Protein AF-A0A821LD20-F1 (afdb_monomer)

Solvent-accessible surface area (backbone atoms only — not comparable to full-atom values): 8382 Å² total; per-residue (Å²): 144,74,70,73,67,60,52,51,55,56,47,39,68,74,68,65,64,59,61,86,81,45,58,68,72,58,38,52,52,52,49,43,51,52,49,49,52,51,41,53,49,52,52,49,28,44,50,48,23,51,51,33,57,71,34,62,72,54,37,49,52,50,70,74,33,58,70,58,51,52,51,33,53,51,49,27,53,51,32,48,53,52,28,65,73,37,59,84,42,82,69,56,29,61,55,35,49,51,52,25,49,51,34,43,18,55,45,49,18,50,63,56,52,80,50,60,68,69,62,50,53,52,52,44,53,54,50,50,51,50,44,51,49,52,43,54,45,58,69,69,54,84,76,75,65,74,87,78,66,86,130

Sequence (151 aa):
MADIRYSSIEEDFNYGSNVASCHVYIRMQFLRKVYSIVAVQLCFVAIVSSVIISLENVKLFFQNNPGFVLLLLLATMVSLFALYINRLEYPINFALLGIFTLFESLTIGTVVSFFDKILVIQAVIITAAIVIGLTIYTFQTKRDFSDMGAI

Structure (mmCIF, N/CA/C/O backbone):
data_AF-A0A821LD20-F1
#
_entry.id   AF-A0A821LD20-F1
#
loop_
_atom_site.group_PDB
_atom_site.id
_atom_site.type_symbol
_atom_site.label_atom_id
_atom_site.label_alt_id
_atom_site.label_comp_id
_atom_site.label_asym_id
_atom_site.label_entity_id
_atom_site.label_seq_id
_atom_site.pdbx_PDB_ins_code
_atom_site.Cartn_x
_atom_site.Cartn_y
_atom_site.Cartn_z
_atom_site.occupancy
_atom_site.B_iso_or_equiv
_atom_site.auth_seq_id
_atom_site.auth_comp_id
_atom_site.auth_asym_id
_atom_site.auth_atom_id
_atom_site.pdbx_PDB_model_num
ATOM 1 N N . MET A 1 1 ? 44.286 -1.755 -8.218 1.00 44.59 1 MET A N 1
ATOM 2 C CA . MET A 1 1 ? 43.629 -0.571 -8.820 1.00 44.59 1 MET A CA 1
ATOM 3 C C . MET A 1 1 ? 43.074 -0.921 -10.210 1.00 44.59 1 MET A C 1
ATOM 5 O O . MET A 1 1 ? 43.378 -0.247 -11.181 1.00 44.59 1 MET A O 1
ATOM 9 N N . ALA A 1 2 ? 42.290 -2.002 -10.312 1.00 50.03 2 ALA A N 1
ATOM 10 C CA . ALA A 1 2 ? 41.670 -2.485 -11.559 1.00 50.03 2 ALA A CA 1
ATOM 11 C C . ALA A 1 2 ? 40.171 -2.810 -11.374 1.00 50.03 2 ALA A C 1
ATOM 13 O O . ALA A 1 2 ? 39.545 -3.361 -12.267 1.00 50.03 2 ALA A O 1
ATOM 14 N N . ASP A 1 3 ? 39.604 -2.445 -10.220 1.00 53.78 3 ASP A N 1
ATOM 15 C CA . ASP A 1 3 ? 38.276 -2.889 -9.774 1.00 53.78 3 ASP A CA 1
ATOM 16 C C . ASP A 1 3 ? 37.161 -1.861 -10.062 1.00 53.78 3 ASP A C 1
ATOM 18 O O . ASP A 1 3 ? 35.986 -2.184 -10.068 1.00 53.78 3 ASP A O 1
ATOM 22 N N . ILE A 1 4 ? 37.516 -0.609 -10.386 1.00 57.75 4 ILE A N 1
ATOM 23 C CA . ILE A 1 4 ? 36.531 0.476 -10.586 1.00 57.75 4 ILE A CA 1
ATOM 24 C C . ILE A 1 4 ? 35.948 0.494 -12.013 1.00 57.75 4 ILE A C 1
ATOM 26 O O . ILE A 1 4 ? 34.874 1.035 -12.243 1.00 57.75 4 ILE A O 1
ATOM 30 N N . ARG A 1 5 ? 36.638 -0.088 -13.006 1.00 53.00 5 ARG A N 1
ATOM 31 C CA . ARG A 1 5 ? 36.232 0.021 -14.423 1.00 53.00 5 ARG A CA 1
ATOM 32 C C . ARG A 1 5 ? 35.378 -1.148 -14.922 1.00 53.00 5 ARG A C 1
ATOM 34 O O . ARG A 1 5 ? 34.708 -1.004 -15.941 1.00 53.00 5 ARG A O 1
ATOM 41 N N . TYR A 1 6 ? 35.408 -2.291 -14.235 1.00 51.84 6 TYR A N 1
ATOM 42 C CA . TYR A 1 6 ? 34.554 -3.428 -14.588 1.00 51.84 6 TYR A CA 1
ATOM 43 C C . TYR A 1 6 ? 33.133 -3.227 -14.044 1.00 51.84 6 TYR A C 1
ATOM 45 O O . TYR A 1 6 ? 32.176 -3.412 -14.793 1.00 51.84 6 TYR A O 1
ATOM 53 N N . SER A 1 7 ? 32.998 -2.704 -12.813 1.00 59.06 7 SER A N 1
ATOM 54 C CA . SER A 1 7 ? 31.689 -2.348 -12.249 1.00 59.06 7 SER A CA 1
ATOM 55 C C . SER A 1 7 ? 30.991 -1.264 -13.069 1.00 59.06 7 SER A C 1
ATOM 57 O O . SER A 1 7 ? 29.805 -1.387 -13.326 1.00 59.06 7 SER A O 1
ATOM 59 N N . SER A 1 8 ? 31.714 -0.264 -13.592 1.00 70.06 8 SER A N 1
ATOM 60 C CA . SER A 1 8 ? 31.086 0.847 -14.319 1.00 70.06 8 SER A CA 1
ATOM 61 C C . SER A 1 8 ? 30.367 0.436 -15.606 1.00 70.06 8 SER A C 1
ATOM 63 O O . SER A 1 8 ? 29.358 1.036 -15.936 1.00 70.06 8 SER A O 1
ATOM 65 N N . ILE A 1 9 ? 30.874 -0.551 -16.358 1.00 71.50 9 ILE A N 1
ATOM 66 C CA . ILE A 1 9 ? 30.228 -0.976 -17.616 1.00 71.50 9 ILE A CA 1
ATOM 67 C C . ILE A 1 9 ? 29.021 -1.861 -17.306 1.00 71.50 9 ILE A C 1
ATOM 69 O O . ILE A 1 9 ? 27.958 -1.687 -17.893 1.00 71.50 9 ILE A O 1
ATOM 73 N N . GLU A 1 10 ? 29.172 -2.798 -16.372 1.00 74.31 10 GLU A N 1
ATOM 74 C CA . GLU A 1 10 ? 28.084 -3.684 -15.960 1.00 74.31 10 GLU A CA 1
ATOM 75 C C . GLU A 1 10 ? 26.954 -2.911 -15.255 1.00 74.31 10 GLU A C 1
ATOM 77 O O . GLU A 1 10 ? 25.780 -3.149 -15.531 1.00 74.31 10 GLU A O 1
ATOM 82 N N . GLU A 1 11 ? 27.287 -1.917 -14.426 1.00 69.94 11 GLU A N 1
ATOM 83 C CA . GLU A 1 11 ? 26.332 -0.972 -13.835 1.00 69.94 11 GLU A CA 1
ATOM 84 C C . GLU A 1 11 ? 25.639 -0.106 -14.895 1.00 69.94 11 GLU A C 1
ATOM 86 O O . GLU A 1 11 ? 24.431 0.096 -14.802 1.00 69.94 11 GLU A O 1
ATOM 91 N N . ASP A 1 12 ? 26.353 0.364 -15.922 1.00 71.50 12 ASP A N 1
ATOM 92 C CA . ASP A 1 12 ? 25.772 1.169 -17.006 1.00 71.50 12 ASP A CA 1
ATOM 93 C C . ASP A 1 12 ? 24.800 0.345 -17.873 1.00 71.50 12 ASP A C 1
ATOM 95 O O . ASP A 1 12 ? 23.712 0.808 -18.219 1.00 71.50 12 ASP A O 1
ATOM 99 N N . PHE A 1 13 ? 25.100 -0.934 -18.130 1.00 71.19 13 PHE A N 1
ATOM 100 C CA . PHE A 1 13 ? 24.141 -1.847 -18.765 1.00 71.19 13 PHE A CA 1
ATOM 101 C C . PHE A 1 13 ? 22.932 -2.157 -17.870 1.00 71.19 13 PHE A C 1
ATOM 103 O O . PHE A 1 13 ? 21.805 -2.197 -18.371 1.00 71.19 13 PHE A O 1
ATOM 110 N N . ASN A 1 14 ? 23.144 -2.352 -16.565 1.00 68.88 14 ASN A N 1
ATOM 111 C CA . ASN A 1 14 ? 22.080 -2.714 -15.623 1.00 68.88 14 ASN A CA 1
ATOM 112 C C . ASN A 1 14 ? 21.174 -1.533 -15.227 1.00 68.88 14 ASN A C 1
ATOM 114 O O . ASN A 1 14 ? 19.990 -1.746 -14.963 1.00 68.88 14 ASN A O 1
ATOM 118 N N . TYR A 1 15 ? 21.700 -0.303 -15.188 1.00 68.75 15 TYR A N 1
ATOM 119 C CA . TYR A 1 15 ? 21.006 0.871 -14.638 1.00 68.75 15 TYR A CA 1
ATOM 120 C C . TYR A 1 15 ? 20.993 2.107 -15.555 1.00 68.75 15 TYR A C 1
ATOM 122 O O . TYR A 1 15 ? 20.220 3.030 -15.296 1.00 68.75 15 TYR A O 1
ATOM 130 N N . GLY A 1 16 ? 21.803 2.150 -16.617 1.00 65.25 16 GLY A N 1
ATOM 131 C CA . GLY A 1 16 ? 21.905 3.295 -17.535 1.00 65.25 16 GLY A CA 1
ATOM 132 C C . GLY A 1 16 ? 20.850 3.320 -18.649 1.00 65.25 16 GLY A C 1
ATOM 133 O O . GLY A 1 16 ? 20.585 4.371 -19.235 1.00 65.25 16 GLY A O 1
ATOM 134 N N . SER A 1 17 ? 20.189 2.191 -18.930 1.00 72.38 17 SER A N 1
ATOM 135 C CA . SER A 1 17 ? 19.150 2.104 -19.964 1.00 72.38 17 SER A CA 1
ATOM 136 C C . SER A 1 17 ? 17.740 2.337 -19.397 1.00 72.38 17 SER A C 1
ATOM 138 O O . SER A 1 17 ? 17.261 1.621 -18.520 1.00 72.38 17 SER A O 1
ATOM 140 N N . ASN A 1 18 ? 17.041 3.363 -19.899 1.00 79.62 18 ASN A N 1
ATOM 141 C CA . ASN A 1 18 ? 15.651 3.633 -19.525 1.00 79.62 18 ASN A CA 1
ATOM 142 C C . ASN A 1 18 ? 14.721 2.585 -20.159 1.00 79.62 18 ASN A C 1
ATOM 144 O O . ASN A 1 18 ? 14.783 2.344 -21.362 1.00 79.62 18 ASN A O 1
ATOM 148 N N . VAL A 1 19 ? 13.789 2.028 -19.381 1.00 80.12 19 VAL A N 1
ATOM 149 C CA . VAL A 1 19 ? 12.766 1.098 -19.889 1.00 80.12 19 VAL A CA 1
ATOM 150 C C . VAL A 1 19 ? 12.000 1.655 -21.094 1.00 80.12 19 VAL A C 1
ATOM 152 O O . VAL A 1 19 ? 11.600 0.884 -21.959 1.00 80.12 19 VAL A O 1
ATOM 155 N N . ALA A 1 20 ? 11.836 2.977 -21.202 1.00 80.38 20 ALA A N 1
ATOM 156 C CA . ALA A 1 20 ? 11.168 3.641 -22.317 1.00 80.38 20 ALA A CA 1
ATOM 157 C C . ALA A 1 20 ? 11.876 3.458 -23.672 1.00 80.38 20 ALA A C 1
ATOM 159 O O . ALA A 1 20 ? 11.191 3.417 -24.691 1.00 80.38 20 ALA A O 1
ATOM 160 N N . SER A 1 21 ? 13.206 3.311 -23.700 1.00 80.94 21 SER A N 1
ATOM 161 C CA . SER A 1 21 ? 13.970 3.080 -24.936 1.00 80.94 21 SER A CA 1
ATOM 162 C C . SER A 1 21 ? 14.106 1.596 -25.299 1.00 80.94 21 SER A C 1
ATOM 164 O O . SER A 1 21 ? 14.621 1.265 -26.368 1.00 80.94 21 SER A O 1
ATOM 166 N N . CYS A 1 22 ? 13.628 0.685 -24.444 1.00 81.88 22 CYS A N 1
ATOM 167 C CA . CYS A 1 22 ? 13.646 -0.749 -24.713 1.00 81.88 22 CYS A CA 1
ATOM 168 C C . CYS A 1 22 ? 12.575 -1.173 -25.732 1.00 81.88 22 CYS A C 1
ATOM 170 O O . CYS A 1 22 ? 11.560 -0.507 -25.937 1.00 81.88 22 CYS A O 1
ATOM 172 N N . HIS A 1 23 ? 12.757 -2.360 -26.320 1.00 83.62 23 HIS A N 1
ATOM 173 C CA . HIS A 1 23 ? 11.771 -2.965 -27.217 1.00 83.62 23 HIS A CA 1
ATOM 174 C C . HIS A 1 23 ? 10.389 -3.070 -26.542 1.00 83.62 23 HIS A C 1
ATOM 176 O O . HIS A 1 23 ? 10.294 -3.393 -25.354 1.00 83.62 23 HIS A O 1
ATOM 182 N N . VAL A 1 24 ? 9.311 -2.880 -27.312 1.00 82.00 24 VAL A N 1
ATOM 183 C CA . VAL A 1 24 ? 7.907 -2.877 -26.836 1.00 82.00 24 VAL A CA 1
ATOM 184 C C . VAL A 1 24 ? 7.583 -4.079 -25.942 1.00 82.00 24 VAL A C 1
ATOM 186 O O . VAL A 1 24 ? 6.888 -3.964 -24.935 1.00 82.00 24 VAL A O 1
ATOM 189 N N . TYR A 1 25 ? 8.147 -5.241 -26.274 1.00 83.94 25 TYR A N 1
ATOM 190 C CA . TYR A 1 25 ? 8.005 -6.470 -25.495 1.00 83.94 25 TYR A CA 1
ATOM 191 C C . TYR A 1 25 ? 8.532 -6.355 -24.049 1.00 83.94 25 TYR A C 1
ATOM 193 O O . TYR A 1 25 ? 7.885 -6.842 -23.121 1.00 83.94 25 TYR A O 1
ATOM 201 N N . ILE A 1 26 ? 9.679 -5.701 -23.836 1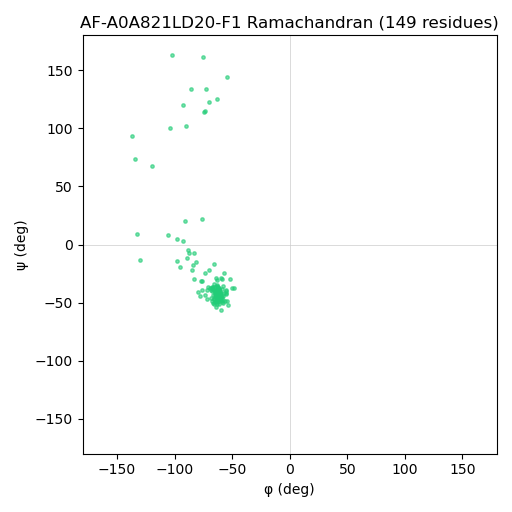.00 85.06 26 ILE A N 1
ATOM 202 C CA . ILE A 1 26 ? 10.272 -5.488 -22.504 1.00 85.06 26 ILE A CA 1
ATOM 203 C C . ILE A 1 26 ? 9.474 -4.436 -21.730 1.00 85.06 26 ILE A C 1
ATOM 205 O O . ILE A 1 26 ? 9.124 -4.660 -20.571 1.00 85.06 26 ILE A O 1
ATOM 209 N N . ARG A 1 27 ? 9.095 -3.337 -22.397 1.00 85.12 27 ARG A N 1
ATOM 210 C CA . ARG A 1 27 ? 8.232 -2.285 -21.831 1.00 85.12 27 ARG A CA 1
ATOM 211 C C . ARG A 1 27 ? 6.927 -2.858 -21.294 1.00 85.12 27 ARG A C 1
ATOM 213 O O . ARG A 1 27 ? 6.566 -2.614 -20.147 1.00 85.12 27 ARG A O 1
ATOM 220 N N . MET A 1 28 ? 6.252 -3.687 -22.088 1.00 82.12 28 MET A N 1
ATOM 221 C CA . MET A 1 28 ? 4.976 -4.285 -21.702 1.00 82.12 28 MET A CA 1
ATOM 222 C C . MET A 1 28 ? 5.118 -5.264 -20.525 1.00 82.12 28 MET A C 1
ATOM 224 O O . MET A 1 28 ? 4.250 -5.309 -19.655 1.00 82.12 28 MET A O 1
ATOM 228 N N . GLN A 1 29 ? 6.215 -6.025 -20.449 1.00 85.62 29 GLN A N 1
ATOM 229 C CA . GLN A 1 29 ? 6.494 -6.886 -19.292 1.00 85.62 29 GLN A CA 1
ATOM 230 C C . GLN A 1 29 ? 6.760 -6.081 -18.018 1.00 85.62 29 GLN A C 1
ATOM 232 O O . GLN A 1 29 ? 6.225 -6.422 -16.960 1.00 85.62 29 GLN A O 1
ATOM 237 N N . PHE A 1 30 ? 7.541 -5.002 -18.119 1.00 86.62 30 PHE A N 1
ATOM 238 C CA . PHE A 1 30 ? 7.778 -4.090 -17.004 1.00 86.62 30 PHE A CA 1
ATOM 239 C C . PHE A 1 30 ? 6.461 -3.490 -16.496 1.00 86.62 30 PHE A C 1
ATOM 241 O O . PHE A 1 30 ? 6.163 -3.596 -15.306 1.00 86.62 30 PHE A O 1
ATOM 248 N N . LEU A 1 31 ? 5.629 -2.958 -17.399 1.00 85.56 31 LEU A N 1
ATOM 249 C CA . LEU A 1 31 ? 4.324 -2.395 -17.046 1.00 85.56 31 LEU A CA 1
ATOM 250 C C . LEU A 1 31 ? 3.436 -3.430 -16.353 1.00 85.56 31 LEU A C 1
ATOM 252 O O . LEU A 1 31 ? 2.952 -3.168 -15.255 1.00 85.56 31 LEU A O 1
ATOM 256 N N . ARG A 1 32 ? 3.275 -4.633 -16.919 1.00 86.00 32 ARG A N 1
ATOM 257 C CA . ARG A 1 32 ? 2.474 -5.696 -16.286 1.00 86.00 32 ARG A CA 1
ATOM 258 C C . ARG A 1 32 ? 2.950 -6.001 -14.871 1.00 86.00 32 ARG A C 1
ATOM 260 O O . ARG A 1 32 ? 2.119 -6.153 -13.980 1.00 86.00 32 ARG A O 1
ATOM 267 N N . LYS A 1 33 ? 4.265 -6.050 -14.638 1.00 88.38 33 LYS A N 1
ATOM 268 C CA . LYS A 1 33 ? 4.829 -6.289 -13.304 1.00 88.38 33 LYS A CA 1
ATOM 269 C C . LYS A 1 33 ? 4.488 -5.153 -12.336 1.00 88.38 33 LYS A C 1
ATOM 271 O O . LYS A 1 33 ? 3.986 -5.430 -11.252 1.00 88.38 33 LYS A O 1
ATOM 276 N N . VAL A 1 34 ? 4.703 -3.898 -12.732 1.00 90.31 34 VAL A N 1
ATOM 277 C CA . VAL A 1 34 ? 4.426 -2.721 -11.888 1.00 90.31 34 VAL A CA 1
ATOM 278 C C . VAL A 1 34 ? 2.938 -2.608 -11.559 1.00 90.31 34 VAL A C 1
ATOM 280 O O . VAL A 1 34 ? 2.583 -2.524 -10.386 1.00 90.31 34 VAL A O 1
ATOM 283 N N . TYR A 1 35 ? 2.061 -2.690 -12.563 1.00 88.25 35 TYR A N 1
ATOM 284 C CA . TYR A 1 35 ? 0.613 -2.626 -12.349 1.00 88.25 35 TYR A CA 1
ATOM 285 C C . TYR A 1 35 ? 0.108 -3.777 -11.476 1.00 88.25 35 TYR A C 1
ATOM 287 O O . TYR A 1 35 ? -0.742 -3.555 -10.620 1.00 88.25 35 TYR A O 1
ATOM 295 N N . SER A 1 36 ? 0.670 -4.982 -11.622 1.00 89.94 36 SER A N 1
ATOM 296 C CA . SER A 1 36 ? 0.330 -6.111 -10.744 1.00 89.94 36 SER A CA 1
ATOM 297 C C . SER A 1 36 ? 0.717 -5.857 -9.292 1.00 89.94 36 SER A C 1
ATOM 299 O O . SER A 1 36 ? -0.073 -6.138 -8.395 1.00 89.94 36 SER A O 1
ATOM 301 N N . ILE A 1 37 ? 1.918 -5.321 -9.050 1.00 93.69 37 ILE A N 1
ATOM 302 C CA . ILE A 1 37 ? 2.389 -4.999 -7.696 1.00 93.69 37 ILE A CA 1
ATOM 303 C C . ILE A 1 37 ? 1.459 -3.965 -7.060 1.00 93.69 37 ILE A C 1
ATOM 305 O O . ILE A 1 37 ? 0.931 -4.210 -5.977 1.00 93.69 37 ILE A O 1
ATOM 309 N N . VAL A 1 38 ? 1.189 -2.862 -7.763 1.00 92.00 38 VAL A N 1
ATOM 310 C CA . VAL A 1 38 ? 0.300 -1.797 -7.273 1.00 92.00 38 VAL A CA 1
ATOM 311 C C . VAL A 1 38 ? -1.107 -2.334 -7.012 1.00 92.00 38 VAL A C 1
ATOM 313 O O . VAL A 1 38 ? -1.703 -2.023 -5.983 1.00 92.00 38 VAL A O 1
ATOM 316 N N . ALA A 1 39 ? -1.632 -3.191 -7.891 1.00 91.12 39 ALA A N 1
ATOM 317 C CA . ALA A 1 39 ? -2.945 -3.795 -7.705 1.00 91.12 39 ALA A CA 1
ATOM 318 C C . ALA A 1 39 ? -3.021 -4.647 -6.430 1.00 91.12 39 ALA A C 1
ATOM 320 O O . ALA A 1 39 ? -3.961 -4.507 -5.648 1.00 91.12 39 ALA A O 1
ATOM 321 N N . VAL A 1 40 ? -2.013 -5.490 -6.184 1.00 93.62 40 VAL A N 1
ATOM 322 C CA . VAL A 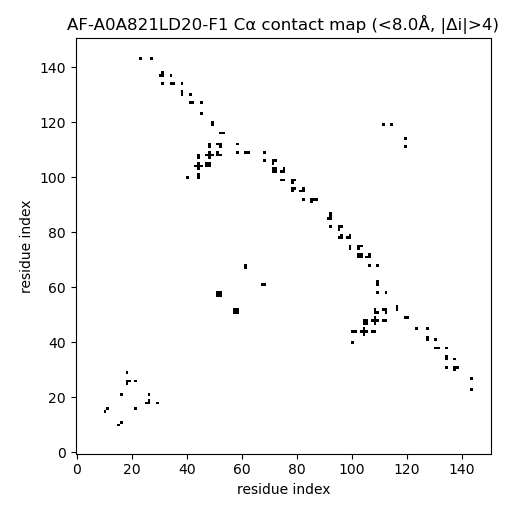1 40 ? -1.930 -6.303 -4.962 1.00 93.62 40 VAL A CA 1
ATOM 323 C C . VAL A 1 40 ? -1.825 -5.417 -3.720 1.00 93.62 40 VAL A C 1
ATOM 325 O O . VAL A 1 40 ? -2.519 -5.676 -2.737 1.00 93.62 40 VAL A O 1
ATOM 328 N N . GLN A 1 41 ? -1.018 -4.354 -3.764 1.00 95.44 41 GLN A N 1
ATOM 329 C CA . GLN A 1 41 ? -0.877 -3.412 -2.650 1.00 95.44 41 GLN A CA 1
ATOM 330 C C . GLN A 1 41 ? -2.194 -2.698 -2.326 1.00 95.44 41 GLN A C 1
ATOM 332 O O . GLN A 1 41 ? -2.582 -2.636 -1.161 1.00 95.44 41 GLN A O 1
ATOM 337 N N . LEU A 1 42 ? -2.917 -2.211 -3.339 1.00 93.44 42 LEU A N 1
ATOM 338 C CA . LEU A 1 42 ? -4.210 -1.547 -3.144 1.00 93.44 42 LEU A CA 1
ATOM 339 C C . LEU A 1 42 ? -5.273 -2.509 -2.600 1.00 93.44 42 LEU A C 1
ATOM 341 O O . LEU A 1 42 ? -6.012 -2.149 -1.684 1.00 93.44 42 LEU A O 1
ATOM 345 N N . CYS A 1 43 ? -5.319 -3.747 -3.099 1.00 92.50 43 CYS A N 1
ATOM 346 C CA . CYS A 1 43 ? -6.186 -4.788 -2.543 1.00 92.50 43 CYS A CA 1
ATOM 347 C C . CYS A 1 43 ? -5.845 -5.085 -1.077 1.00 92.50 43 CYS A C 1
ATOM 349 O O . CYS A 1 43 ? -6.745 -5.196 -0.247 1.00 92.50 43 CYS A O 1
ATOM 351 N N . PHE A 1 44 ? -4.559 -5.178 -0.738 1.00 94.69 44 PHE A N 1
ATOM 352 C CA . PHE A 1 44 ? -4.115 -5.397 0.636 1.00 94.69 44 PHE A CA 1
ATOM 353 C C . PHE A 1 44 ? -4.557 -4.257 1.564 1.00 94.69 44 PHE A C 1
ATOM 355 O O . PHE A 1 44 ? -5.171 -4.515 2.600 1.00 94.69 44 PHE A O 1
ATOM 362 N N . VAL A 1 45 ? -4.337 -3.000 1.164 1.00 95.50 45 VAL A N 1
ATOM 363 C CA . VAL A 1 45 ? -4.786 -1.813 1.914 1.00 95.50 45 VAL A CA 1
ATOM 364 C C . VAL A 1 45 ? -6.300 -1.827 2.123 1.00 95.50 45 VAL A C 1
ATOM 366 O O . VAL A 1 45 ? -6.773 -1.578 3.234 1.00 95.50 45 VAL A O 1
ATOM 369 N N . ALA A 1 46 ? -7.064 -2.155 1.080 1.00 92.25 46 ALA A N 1
ATOM 370 C CA . ALA A 1 46 ? -8.517 -2.238 1.146 1.00 92.25 46 ALA A CA 1
ATOM 371 C C . ALA A 1 46 ? -8.999 -3.318 2.128 1.00 92.25 46 ALA A C 1
ATOM 373 O O . ALA A 1 46 ? -9.898 -3.062 2.932 1.00 92.25 46 ALA A O 1
ATOM 374 N N . ILE A 1 47 ? -8.377 -4.502 2.108 1.00 92.69 47 ILE A N 1
ATOM 375 C CA . ILE A 1 47 ? -8.691 -5.602 3.030 1.00 92.69 47 ILE A CA 1
ATOM 376 C C . ILE A 1 47 ? -8.390 -5.190 4.472 1.00 92.69 47 ILE A C 1
ATOM 378 O O . ILE A 1 47 ? -9.265 -5.302 5.329 1.00 92.69 47 ILE A O 1
ATOM 382 N N . VAL A 1 48 ? -7.190 -4.670 4.746 1.00 94.62 48 VAL A N 1
ATOM 383 C CA . VAL A 1 48 ? -6.796 -4.238 6.098 1.00 94.62 48 VAL A CA 1
ATOM 384 C C . VAL A 1 48 ? -7.727 -3.140 6.617 1.00 94.62 48 VAL A C 1
ATOM 386 O O . VAL A 1 48 ? -8.216 -3.232 7.743 1.00 94.62 48 VAL A O 1
ATOM 389 N N . SER A 1 49 ? -8.051 -2.151 5.782 1.00 93.56 49 SER A N 1
ATOM 390 C CA . SER A 1 49 ? -8.983 -1.072 6.139 1.00 93.56 49 SER A CA 1
ATOM 391 C C . SER A 1 49 ? -10.382 -1.612 6.451 1.00 93.56 49 SER A C 1
ATOM 393 O O . SER A 1 49 ? -10.986 -1.235 7.454 1.00 93.56 49 SER A O 1
ATOM 395 N N . SER A 1 50 ? -10.881 -2.555 5.644 1.00 91.06 50 SER A N 1
ATOM 396 C CA . SER A 1 50 ? -12.169 -3.213 5.888 1.00 91.06 50 SER A CA 1
ATOM 397 C C . SER A 1 50 ? -12.173 -4.004 7.201 1.00 91.06 50 SER A C 1
ATOM 399 O O . SER A 1 50 ? -13.176 -3.989 7.918 1.00 91.06 50 SER A O 1
ATOM 401 N N . VAL A 1 51 ? -11.071 -4.681 7.539 1.00 92.31 51 VAL A N 1
ATOM 402 C CA . VAL A 1 51 ? -10.925 -5.427 8.800 1.00 92.31 51 VAL A CA 1
ATOM 403 C C . VAL A 1 51 ? -10.940 -4.482 10.001 1.00 92.31 51 VAL A C 1
ATOM 405 O O . VAL A 1 51 ? -11.689 -4.729 10.945 1.00 92.31 51 VAL A O 1
ATOM 408 N N . ILE A 1 52 ? -10.182 -3.381 9.955 1.00 93.12 52 ILE A N 1
ATOM 409 C CA . ILE A 1 52 ? -10.130 -2.382 11.038 1.00 93.12 52 ILE A CA 1
ATOM 410 C C . ILE A 1 52 ? -11.526 -1.828 11.342 1.00 93.12 52 ILE A C 1
ATOM 412 O O . ILE A 1 52 ? -11.899 -1.708 12.504 1.00 93.12 52 ILE A O 1
ATOM 416 N N . ILE A 1 53 ? -12.322 -1.543 10.310 1.00 91.50 53 ILE A N 1
ATOM 417 C CA . ILE A 1 53 ? -13.663 -0.956 10.462 1.00 91.50 53 ILE A CA 1
ATOM 418 C C . ILE A 1 53 ? -14.698 -1.983 10.919 1.00 91.50 53 ILE A C 1
ATOM 420 O O . ILE A 1 53 ? -15.647 -1.635 11.619 1.00 91.50 53 ILE A O 1
ATOM 424 N N . SER A 1 54 ? -14.528 -3.247 10.530 1.00 89.94 54 SER A N 1
ATOM 425 C CA . SER A 1 54 ? -15.443 -4.324 10.923 1.00 89.94 54 SER A CA 1
ATOM 426 C C . SER A 1 54 ? -15.270 -4.733 12.389 1.00 89.94 54 SER A C 1
ATOM 428 O O . SER A 1 54 ? -16.204 -5.256 12.994 1.00 89.94 54 SER A O 1
ATOM 430 N N . LEU A 1 55 ? -14.086 -4.502 12.964 1.00 92.88 55 LEU A N 1
ATOM 431 C CA . LEU A 1 55 ? -13.751 -4.859 14.340 1.00 92.88 55 LEU A CA 1
ATOM 432 C C . LEU A 1 55 ? -13.770 -3.621 15.244 1.00 92.88 55 LEU A C 1
ATOM 434 O O . LEU A 1 55 ? -12.785 -2.889 15.331 1.00 92.88 55 LEU A O 1
ATOM 438 N N . GLU A 1 56 ? -14.861 -3.429 15.991 1.00 91.75 56 GLU A N 1
ATOM 439 C CA . GLU A 1 56 ? -15.049 -2.245 16.850 1.00 91.75 56 GLU A CA 1
ATOM 440 C C . GLU A 1 56 ? -13.900 -2.052 17.859 1.00 91.75 56 GLU A C 1
ATOM 442 O O . GLU A 1 56 ? -13.428 -0.937 18.052 1.00 91.75 56 GLU A O 1
ATOM 447 N N . ASN A 1 57 ? -13.374 -3.139 18.437 1.00 93.31 57 ASN A N 1
ATOM 448 C CA . ASN A 1 57 ? -12.243 -3.077 19.373 1.00 93.31 57 ASN A CA 1
ATOM 449 C C . ASN A 1 57 ? -10.972 -2.509 18.724 1.00 93.31 57 ASN A C 1
ATOM 451 O O . ASN A 1 57 ? -10.245 -1.741 19.351 1.00 93.31 57 ASN A O 1
ATOM 455 N N . VAL A 1 58 ? -10.703 -2.886 17.470 1.00 91.88 58 VAL A N 1
ATOM 456 C CA . VAL A 1 58 ? -9.528 -2.424 16.718 1.00 91.88 58 VAL A CA 1
ATOM 457 C C . VAL A 1 58 ? -9.718 -0.963 16.330 1.00 91.88 58 VAL A C 1
ATOM 459 O O . VAL A 1 58 ? -8.844 -0.140 16.587 1.00 91.88 58 VAL A O 1
ATOM 462 N N . LYS A 1 59 ? -10.891 -0.616 15.796 1.00 91.69 59 LYS A N 1
ATOM 463 C CA . LYS A 1 59 ? -11.271 0.767 15.494 1.00 91.69 59 LYS A CA 1
ATOM 464 C C . LYS A 1 59 ? -11.115 1.688 16.708 1.00 91.69 59 LYS A C 1
ATOM 466 O O . LYS A 1 59 ? -10.422 2.699 16.616 1.00 91.69 59 LYS A O 1
ATOM 471 N N . LEU A 1 60 ? -11.691 1.322 17.854 1.00 92.94 60 LEU A N 1
ATOM 472 C CA . LEU A 1 60 ? -11.596 2.115 19.084 1.00 92.94 60 LEU A CA 1
ATOM 473 C C . LEU A 1 60 ? -10.155 2.233 19.586 1.00 92.94 60 LEU A C 1
ATOM 475 O O . LEU A 1 60 ? -9.765 3.294 20.067 1.00 92.94 60 LEU A O 1
ATOM 479 N N . PHE A 1 61 ? -9.341 1.181 19.452 1.00 92.44 61 PHE A N 1
ATOM 480 C CA . PHE A 1 61 ? -7.925 1.240 19.812 1.00 92.44 61 PHE A CA 1
ATOM 481 C C . PHE A 1 61 ? -7.187 2.339 19.037 1.00 92.44 61 PHE A C 1
ATOM 483 O O . PHE A 1 61 ? -6.491 3.150 19.650 1.00 92.44 61 PHE A O 1
ATOM 490 N N . PHE A 1 62 ? -7.373 2.410 17.718 1.00 92.12 62 PHE A N 1
ATOM 491 C CA . PHE A 1 62 ? -6.736 3.433 16.887 1.00 92.12 62 PHE A CA 1
ATOM 492 C C . PHE A 1 62 ? -7.280 4.841 17.157 1.00 92.12 62 PHE A C 1
ATOM 494 O O . PHE A 1 62 ? -6.502 5.791 17.225 1.00 92.12 62 PHE A O 1
ATOM 501 N N . GLN A 1 63 ? -8.591 4.982 17.376 1.00 90.06 63 GLN A N 1
ATOM 502 C CA . GLN A 1 63 ? -9.220 6.277 17.666 1.00 90.06 63 GLN A CA 1
ATOM 503 C C . GLN A 1 63 ? -8.807 6.850 19.031 1.00 90.06 63 GLN A C 1
ATOM 505 O O . GLN A 1 63 ? -8.606 8.057 19.156 1.00 90.06 63 GLN A O 1
ATOM 510 N N . ASN A 1 64 ? -8.625 5.994 20.039 1.00 93.75 64 ASN A N 1
ATOM 511 C CA . ASN A 1 64 ? -8.246 6.415 21.390 1.00 93.75 64 ASN A CA 1
ATOM 512 C C . ASN A 1 64 ? -6.740 6.669 21.560 1.00 93.75 64 ASN A C 1
ATOM 514 O O . ASN A 1 64 ? -6.337 7.283 22.545 1.00 93.75 64 ASN A O 1
ATOM 518 N N . ASN A 1 65 ? -5.900 6.215 20.623 1.00 93.25 65 ASN A N 1
ATOM 519 C CA . ASN A 1 65 ? -4.442 6.333 20.706 1.00 93.25 65 ASN A CA 1
ATOM 520 C C . ASN A 1 65 ? -3.869 7.152 19.535 1.00 93.25 65 ASN A C 1
ATOM 522 O O . ASN A 1 65 ? -3.107 6.616 18.726 1.00 93.25 65 ASN A O 1
ATOM 526 N N . PRO A 1 66 ? -4.148 8.467 19.447 1.00 89.25 66 PRO A N 1
ATOM 527 C CA . PRO A 1 66 ? -3.661 9.302 18.346 1.00 89.25 66 PRO A CA 1
ATOM 528 C C . PRO A 1 66 ? -2.126 9.338 18.251 1.00 89.25 66 PRO A C 1
ATOM 530 O O . PRO A 1 66 ? -1.577 9.443 17.157 1.00 89.25 66 PRO A O 1
ATOM 533 N N . GLY A 1 67 ? -1.415 9.175 19.374 1.00 92.62 67 GLY A N 1
ATOM 534 C CA . GLY A 1 67 ? 0.048 9.061 19.379 1.00 92.62 67 GLY A CA 1
ATOM 535 C C . GLY A 1 67 ? 0.564 7.824 18.633 1.00 92.62 67 GLY A C 1
ATOM 536 O O . GLY A 1 67 ? 1.586 7.900 17.955 1.00 92.62 67 GLY A O 1
ATOM 537 N N . PHE A 1 68 ? -0.165 6.704 18.687 1.00 91.38 68 PHE A N 1
ATOM 538 C CA . PHE A 1 68 ? 0.177 5.494 17.934 1.00 91.38 68 PHE A CA 1
ATOM 539 C C . PHE A 1 68 ? -0.026 5.695 16.428 1.00 91.38 68 PHE A C 1
ATOM 541 O O . PHE A 1 68 ? 0.793 5.258 15.625 1.00 91.38 68 PHE A O 1
ATOM 548 N N . VAL A 1 69 ? -1.073 6.425 16.040 1.00 91.81 69 VAL A N 1
ATOM 549 C CA . VAL A 1 69 ? -1.338 6.781 14.637 1.00 91.81 69 VAL A CA 1
ATOM 550 C C . VAL A 1 69 ? -0.244 7.696 14.087 1.00 91.81 69 VAL A C 1
ATOM 552 O O . VAL A 1 69 ? 0.238 7.484 12.978 1.00 91.81 69 VAL A O 1
ATOM 555 N N . LEU A 1 70 ? 0.203 8.675 14.877 1.00 93.94 70 LEU A N 1
ATOM 556 C CA . LEU A 1 70 ? 1.317 9.546 14.501 1.00 93.94 70 LEU A CA 1
ATOM 557 C C . LEU A 1 70 ? 2.616 8.745 14.342 1.00 93.94 70 LEU A C 1
ATOM 559 O O . LEU A 1 70 ? 3.352 8.958 13.381 1.00 93.94 70 LEU A O 1
ATOM 563 N N . LEU A 1 71 ? 2.874 7.781 15.230 1.00 95.19 71 LEU A N 1
ATOM 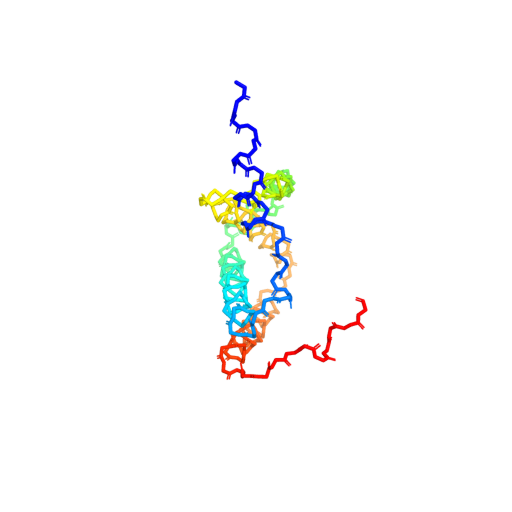564 C CA . LEU A 1 71 ? 4.014 6.872 15.101 1.00 95.19 71 LEU A CA 1
ATOM 565 C C . LEU A 1 71 ? 3.948 6.052 13.803 1.00 95.19 71 LEU A C 1
ATOM 567 O O . LEU A 1 71 ? 4.965 5.917 13.127 1.00 95.19 71 LEU A O 1
ATOM 571 N N . LEU A 1 72 ? 2.770 5.542 13.432 1.00 95.19 72 LEU A N 1
ATOM 572 C CA . LEU A 1 72 ? 2.573 4.829 12.167 1.00 95.19 72 LEU A CA 1
ATOM 573 C C . LEU A 1 72 ? 2.821 5.730 10.955 1.00 95.19 72 LEU A C 1
ATOM 575 O O . LEU A 1 72 ? 3.509 5.307 10.031 1.00 95.19 72 LEU A O 1
ATOM 579 N N . LEU A 1 73 ? 2.352 6.979 10.987 1.00 94.19 73 LEU A N 1
ATOM 580 C CA . LEU A 1 73 ? 2.621 7.963 9.935 1.00 94.19 73 LEU A CA 1
ATOM 581 C C . LEU A 1 73 ? 4.121 8.293 9.820 1.00 94.19 73 LEU A C 1
ATOM 583 O O . LEU A 1 73 ? 4.659 8.443 8.728 1.00 94.19 73 LEU A O 1
ATOM 587 N N . LEU A 1 74 ? 4.837 8.391 10.940 1.00 96.62 74 LEU A N 1
ATOM 588 C CA . LEU A 1 74 ? 6.293 8.545 10.898 1.00 96.62 74 LEU A CA 1
ATOM 589 C C . LEU A 1 74 ? 6.966 7.285 10.339 1.00 96.62 74 LEU A C 1
ATOM 591 O O . LEU A 1 74 ? 7.909 7.389 9.556 1.00 96.62 74 LEU A O 1
ATOM 595 N N . ALA A 1 75 ? 6.466 6.097 10.684 1.00 95.75 75 ALA A N 1
ATOM 596 C CA . ALA A 1 75 ? 6.972 4.834 10.159 1.00 95.75 75 ALA A CA 1
ATOM 597 C C . ALA A 1 75 ? 6.739 4.686 8.642 1.00 95.75 75 ALA A C 1
ATOM 599 O O . ALA A 1 75 ? 7.624 4.176 7.945 1.00 95.75 75 ALA A O 1
ATOM 600 N N . THR A 1 76 ? 5.617 5.173 8.092 1.00 95.31 76 THR A N 1
ATOM 601 C CA . THR A 1 76 ? 5.405 5.213 6.631 1.00 95.31 76 THR A CA 1
ATOM 602 C C . THR A 1 76 ? 6.423 6.121 5.953 1.00 95.31 76 THR A C 1
ATOM 604 O O . THR A 1 76 ? 7.045 5.713 4.976 1.00 95.31 76 THR A O 1
ATOM 607 N N . MET A 1 77 ? 6.693 7.304 6.511 1.00 96.31 77 MET A N 1
ATOM 608 C CA . MET A 1 77 ? 7.713 8.208 5.967 1.00 96.31 77 MET A CA 1
ATOM 609 C C . MET A 1 77 ? 9.116 7.593 6.019 1.00 96.31 77 MET A C 1
ATOM 611 O O . MET A 1 77 ? 9.827 7.593 5.017 1.00 96.31 77 MET A O 1
ATOM 615 N N . VAL A 1 78 ? 9.517 7.018 7.156 1.00 96.88 78 VAL A N 1
ATOM 616 C CA . VAL A 1 78 ? 10.839 6.382 7.303 1.00 96.88 78 VAL A CA 1
ATOM 617 C C . VAL A 1 78 ? 11.000 5.202 6.343 1.00 96.88 78 VAL A C 1
ATOM 619 O O . VAL A 1 78 ? 12.032 5.088 5.682 1.00 96.88 78 VAL A O 1
ATOM 622 N N . SER A 1 79 ? 9.983 4.344 6.222 1.00 95.31 79 SER A N 1
ATOM 623 C CA . SER A 1 79 ? 10.023 3.213 5.285 1.00 95.31 79 SER A CA 1
ATOM 624 C C . SER A 1 79 ? 10.059 3.665 3.823 1.00 95.31 79 SER A C 1
ATOM 626 O O . SER A 1 79 ? 10.765 3.049 3.026 1.00 95.31 79 SER A O 1
ATOM 628 N N . LEU A 1 80 ? 9.402 4.777 3.477 1.00 95.31 80 LEU A N 1
ATOM 629 C CA . LEU A 1 80 ? 9.496 5.390 2.152 1.00 95.31 80 LEU A CA 1
ATOM 630 C C . LEU A 1 80 ? 10.917 5.893 1.851 1.00 95.31 80 LEU A C 1
ATOM 632 O O . LEU A 1 80 ? 11.441 5.631 0.768 1.00 95.31 80 LEU A O 1
ATOM 636 N N . PHE A 1 81 ? 11.567 6.569 2.805 1.00 96.12 81 PHE A N 1
ATOM 637 C CA . PHE A 1 81 ? 12.961 7.005 2.648 1.00 96.12 81 PHE A CA 1
ATOM 638 C C . PHE 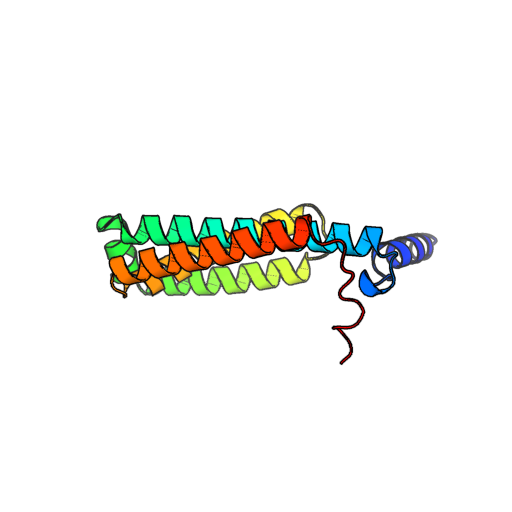A 1 81 ? 13.919 5.821 2.493 1.00 96.12 81 PHE A C 1
ATOM 640 O O . PHE A 1 81 ? 14.764 5.834 1.597 1.00 96.12 81 PHE A O 1
ATOM 647 N N . ALA A 1 82 ? 13.767 4.780 3.315 1.00 94.44 82 ALA A N 1
ATOM 648 C CA . ALA A 1 82 ? 14.558 3.558 3.193 1.00 94.44 82 ALA A CA 1
ATOM 649 C C . ALA A 1 82 ? 14.363 2.902 1.815 1.00 94.44 82 ALA A C 1
ATOM 651 O O . ALA A 1 82 ? 15.332 2.557 1.141 1.00 94.44 82 ALA A O 1
ATOM 652 N N . LEU A 1 83 ? 13.117 2.806 1.342 1.00 94.69 83 LEU A N 1
ATOM 653 C CA . LEU A 1 83 ? 12.810 2.271 0.018 1.00 94.69 83 LEU A CA 1
ATOM 654 C C . LEU A 1 83 ? 13.449 3.102 -1.103 1.00 94.69 83 LEU A C 1
ATOM 656 O O . LEU A 1 83 ? 13.945 2.534 -2.073 1.00 94.69 83 LEU A O 1
ATOM 660 N N . TYR A 1 84 ? 13.466 4.431 -0.978 1.00 93.25 84 TYR A N 1
ATOM 661 C CA . TYR A 1 84 ? 14.096 5.309 -1.964 1.00 93.25 84 TYR A CA 1
ATOM 662 C C . TYR A 1 84 ? 15.611 5.085 -2.066 1.00 93.25 84 TYR A C 1
ATOM 664 O O . TYR A 1 84 ? 16.155 5.074 -3.178 1.00 93.25 84 TYR A O 1
ATOM 672 N N . ILE A 1 85 ? 16.279 4.888 -0.925 1.00 93.56 85 ILE A N 1
ATOM 673 C CA . ILE A 1 85 ? 17.719 4.612 -0.853 1.00 93.56 85 ILE A CA 1
ATOM 674 C C . ILE A 1 85 ? 18.021 3.245 -1.478 1.00 93.56 85 ILE A C 1
ATOM 676 O O . ILE A 1 85 ? 18.845 3.155 -2.384 1.00 93.56 85 ILE A O 1
ATOM 680 N N . ASN A 1 86 ? 17.294 2.202 -1.077 1.00 91.81 86 ASN A N 1
ATOM 681 C CA . ASN A 1 86 ? 17.534 0.822 -1.509 1.00 91.81 86 ASN A CA 1
ATOM 682 C C . ASN A 1 86 ? 16.735 0.428 -2.769 1.00 91.81 86 ASN A C 1
ATOM 684 O O . ASN A 1 86 ? 16.542 -0.757 -3.033 1.00 91.81 86 ASN A O 1
ATOM 688 N N . ARG A 1 87 ? 16.260 1.389 -3.577 1.00 88.88 87 ARG A N 1
ATOM 689 C CA . ARG A 1 87 ? 15.354 1.121 -4.717 1.00 88.88 87 ARG A CA 1
ATOM 690 C C . ARG A 1 87 ? 15.936 0.169 -5.771 1.00 88.88 87 ARG A C 1
ATOM 692 O O . ARG A 1 87 ? 15.180 -0.557 -6.417 1.00 88.88 87 ARG A O 1
ATOM 699 N N . LEU A 1 88 ? 17.261 0.171 -5.928 1.00 87.06 88 LEU A N 1
ATOM 700 C CA . LEU A 1 88 ? 17.993 -0.660 -6.892 1.00 87.06 88 LEU A CA 1
ATOM 701 C C . LEU A 1 88 ? 18.399 -2.029 -6.318 1.00 87.06 88 LEU A C 1
ATOM 703 O O . LEU A 1 88 ? 18.788 -2.916 -7.072 1.00 87.06 88 LEU A O 1
ATOM 707 N N . GLU A 1 89 ? 18.279 -2.234 -5.004 1.00 88.38 89 GLU A N 1
ATOM 708 C CA . GLU A 1 89 ? 18.743 -3.449 -4.337 1.00 88.38 89 GLU A CA 1
ATOM 709 C C . GLU A 1 89 ? 17.642 -4.511 -4.283 1.00 88.38 89 GLU A C 1
ATOM 711 O O . GLU A 1 89 ? 16.731 -4.479 -3.449 1.00 88.38 89 GLU A O 1
ATOM 716 N N . TYR A 1 90 ? 17.739 -5.496 -5.173 1.00 86.56 90 TYR A N 1
ATOM 717 C CA . TYR A 1 90 ? 16.912 -6.698 -5.120 1.00 86.56 90 TYR A CA 1
ATOM 718 C C . TYR A 1 90 ? 17.553 -7.751 -4.194 1.00 86.56 90 TYR A C 1
ATOM 720 O O . TYR A 1 90 ? 18.746 -8.015 -4.341 1.00 86.56 90 TYR A O 1
ATOM 728 N N . PRO A 1 91 ? 16.807 -8.401 -3.273 1.00 91.12 91 PRO A N 1
ATOM 729 C CA . PRO A 1 91 ? 15.350 -8.361 -3.076 1.00 91.12 91 PRO A CA 1
ATOM 730 C C . PRO A 1 91 ? 14.869 -7.394 -1.977 1.00 91.12 91 PRO A C 1
ATOM 732 O O . PRO A 1 91 ? 13.679 -7.381 -1.652 1.00 91.12 91 PRO A O 1
ATOM 735 N N . ILE A 1 92 ? 15.774 -6.615 -1.378 1.00 91.88 92 ILE A N 1
ATOM 736 C CA . ILE A 1 92 ? 15.495 -5.753 -0.217 1.00 91.88 92 ILE A CA 1
ATOM 737 C C . ILE A 1 92 ? 14.393 -4.732 -0.531 1.00 91.88 92 ILE A C 1
ATOM 739 O O . ILE A 1 92 ? 13.508 -4.513 0.297 1.00 91.88 92 ILE A O 1
ATOM 743 N N . ASN A 1 93 ? 14.378 -4.176 -1.744 1.00 93.56 93 ASN A N 1
ATOM 744 C CA . ASN A 1 93 ? 13.344 -3.244 -2.192 1.00 93.56 93 ASN A CA 1
ATOM 745 C C . ASN A 1 93 ? 11.915 -3.805 -2.068 1.00 93.56 93 ASN A C 1
ATOM 747 O O . ASN A 1 93 ? 11.023 -3.089 -1.623 1.00 93.56 93 ASN A O 1
ATOM 751 N N . PHE A 1 94 ? 11.679 -5.083 -2.378 1.00 93.94 94 PHE A N 1
ATOM 752 C CA . PHE A 1 94 ? 10.360 -5.709 -2.242 1.00 93.94 94 PHE A CA 1
ATOM 753 C C . PHE A 1 94 ? 9.956 -5.913 -0.781 1.00 93.94 94 PHE A C 1
ATOM 755 O O . PHE A 1 94 ? 8.784 -5.740 -0.443 1.00 93.94 94 PHE A O 1
ATOM 762 N N . ALA A 1 95 ? 10.910 -6.241 0.092 1.00 95.12 95 ALA A N 1
ATOM 763 C CA . ALA A 1 95 ? 10.649 -6.352 1.524 1.00 95.12 95 ALA A CA 1
ATOM 764 C C . ALA A 1 95 ? 10.284 -4.984 2.126 1.00 95.12 9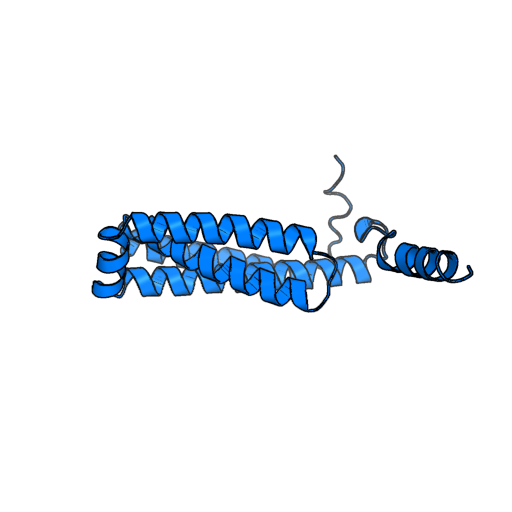5 ALA A C 1
ATOM 766 O O . ALA A 1 95 ? 9.269 -4.862 2.814 1.00 95.12 95 ALA A O 1
ATOM 767 N N . LEU A 1 96 ? 11.055 -3.940 1.799 1.00 94.94 96 LEU A N 1
ATOM 768 C CA . LEU A 1 96 ? 10.778 -2.561 2.216 1.00 94.94 96 LEU A CA 1
ATOM 769 C C . LEU A 1 96 ? 9.443 -2.055 1.664 1.00 94.94 96 LEU A C 1
ATOM 771 O O . LEU A 1 96 ? 8.683 -1.420 2.391 1.00 94.94 96 LEU A O 1
ATOM 775 N N . LEU A 1 97 ? 9.117 -2.394 0.416 1.00 96.12 97 LEU A N 1
ATOM 776 C CA . LEU A 1 97 ? 7.836 -2.065 -0.200 1.00 96.12 97 LEU A CA 1
ATOM 777 C C . LEU A 1 97 ? 6.662 -2.711 0.555 1.00 96.12 97 LEU A C 1
ATOM 779 O O . LEU A 1 97 ? 5.642 -2.062 0.786 1.00 96.12 97 LEU A O 1
ATOM 783 N N . GLY A 1 98 ? 6.805 -3.969 0.980 1.00 96.00 98 GLY A N 1
ATOM 784 C CA . GLY A 1 98 ? 5.810 -4.655 1.807 1.00 96.00 98 GLY A CA 1
ATOM 785 C C . GLY A 1 98 ? 5.624 -3.992 3.174 1.00 96.00 98 GLY A C 1
ATOM 786 O O . GLY A 1 98 ? 4.491 -3.748 3.584 1.00 96.00 98 GLY A O 1
ATOM 787 N N . ILE A 1 99 ? 6.723 -3.630 3.845 1.00 96.75 99 ILE A N 1
ATOM 788 C CA . ILE A 1 99 ? 6.696 -2.921 5.136 1.00 96.75 99 ILE A CA 1
ATOM 789 C C . ILE A 1 99 ? 6.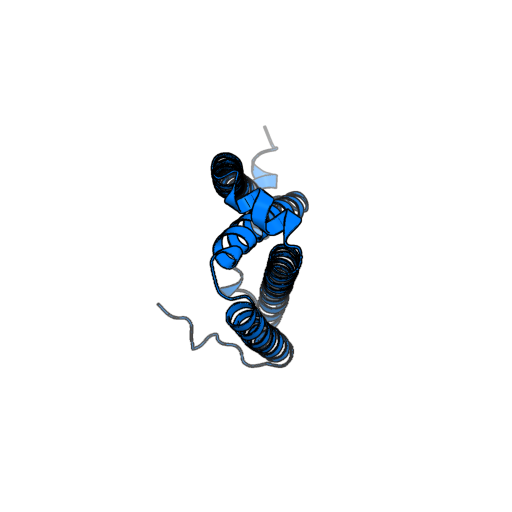016 -1.556 4.995 1.00 96.75 99 ILE A C 1
ATOM 791 O O . ILE A 1 99 ? 5.138 -1.222 5.790 1.00 96.75 99 ILE A O 1
ATOM 795 N N . PHE A 1 100 ? 6.371 -0.799 3.956 1.00 97.06 100 PHE A N 1
ATOM 796 C CA . PHE A 1 100 ? 5.725 0.469 3.632 1.00 97.06 100 PHE A CA 1
ATOM 797 C C . PHE A 1 100 ? 4.214 0.282 3.443 1.00 97.06 100 PHE A C 1
ATOM 799 O O . PHE A 1 100 ? 3.420 0.974 4.075 1.00 97.06 100 PHE A O 1
ATOM 806 N N . THR A 1 101 ? 3.811 -0.721 2.656 1.00 97.31 101 THR A N 1
ATOM 807 C CA . THR A 1 101 ? 2.392 -1.030 2.403 1.00 97.31 101 THR A CA 1
ATOM 808 C C . THR A 1 101 ? 1.650 -1.395 3.689 1.00 97.31 101 THR A C 1
ATOM 810 O O . THR A 1 101 ? 0.495 -1.012 3.865 1.00 97.31 101 THR A O 1
ATOM 813 N N . LEU A 1 102 ? 2.300 -2.113 4.609 1.00 97.12 102 LEU A N 1
ATOM 814 C CA . LEU A 1 102 ? 1.717 -2.471 5.8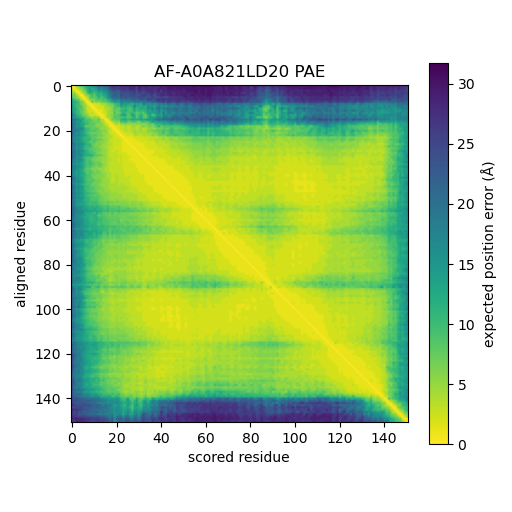98 1.00 97.12 102 LEU A CA 1
ATOM 815 C C . LEU A 1 102 ? 1.440 -1.228 6.747 1.00 97.12 102 LEU A C 1
ATOM 817 O O . LEU A 1 102 ? 0.302 -1.035 7.175 1.00 97.12 102 LEU A O 1
ATOM 821 N N . PHE A 1 103 ? 2.437 -0.369 6.965 1.00 97.06 103 PHE A N 1
ATOM 822 C CA . PHE A 1 103 ? 2.242 0.853 7.750 1.00 97.06 103 PHE A CA 1
ATOM 823 C C . PHE A 1 103 ? 1.228 1.799 7.101 1.00 97.06 103 PHE A C 1
ATOM 825 O O . PHE A 1 103 ? 0.387 2.377 7.795 1.00 97.06 103 PHE A O 1
ATOM 832 N N . GLU A 1 104 ? 1.246 1.894 5.773 1.00 96.25 104 GLU A N 1
ATOM 833 C CA . GLU A 1 104 ? 0.297 2.707 5.016 1.00 96.25 104 GLU A CA 1
ATOM 834 C C . GLU A 1 104 ? -1.128 2.167 5.176 1.00 96.25 104 GLU A C 1
ATOM 836 O O . GLU A 1 104 ? -2.051 2.924 5.467 1.00 96.25 104 GLU A O 1
ATOM 841 N N . SER A 1 105 ? -1.315 0.844 5.106 1.00 96.38 105 SER A N 1
ATOM 842 C CA . SER A 1 105 ? -2.626 0.211 5.290 1.00 96.38 105 SER A CA 1
ATOM 843 C C . SER A 1 105 ? -3.228 0.447 6.679 1.00 96.38 105 SER A C 1
ATOM 845 O O . SER A 1 105 ? -4.436 0.654 6.793 1.00 96.38 105 SER A O 1
ATOM 847 N N . LEU A 1 106 ? -2.402 0.474 7.731 1.00 95.44 106 LEU A N 1
ATOM 848 C CA . LEU A 1 106 ? -2.846 0.771 9.098 1.00 95.44 106 LEU A CA 1
ATOM 849 C C . LEU A 1 106 ? -3.208 2.253 9.262 1.00 95.44 106 LEU A C 1
ATOM 851 O O . LEU A 1 106 ? -4.198 2.587 9.920 1.00 95.44 106 LEU A O 1
ATOM 855 N N . THR A 1 107 ? -2.432 3.138 8.634 1.00 94.62 107 THR A N 1
ATOM 856 C CA . THR A 1 107 ? -2.677 4.585 8.644 1.00 94.62 107 THR A CA 1
ATOM 857 C C . THR A 1 107 ? -3.978 4.913 7.912 1.00 94.62 107 THR A C 1
ATOM 859 O O . THR A 1 107 ? -4.870 5.537 8.491 1.00 94.62 107 THR A O 1
ATOM 862 N N . ILE A 1 108 ? -4.144 4.410 6.684 1.00 94.69 108 ILE A N 1
ATOM 863 C CA . ILE A 1 108 ? -5.373 4.560 5.896 1.00 94.69 108 ILE A CA 1
ATOM 864 C C . ILE A 1 108 ? -6.556 3.934 6.634 1.00 94.69 108 ILE A C 1
ATOM 866 O O . ILE A 1 108 ? -7.578 4.594 6.799 1.00 94.69 108 ILE A O 1
ATOM 870 N N . GLY A 1 109 ? -6.425 2.710 7.149 1.00 93.88 109 GLY A N 1
ATOM 871 C CA . GLY A 1 109 ? -7.503 2.052 7.888 1.00 93.88 109 GLY A CA 1
ATOM 872 C C . GLY A 1 109 ? -7.973 2.852 9.105 1.00 93.88 109 GLY A C 1
ATOM 873 O O . GLY A 1 109 ? -9.171 2.916 9.376 1.00 93.88 109 GLY A O 1
ATOM 874 N N . THR A 1 110 ? -7.054 3.542 9.785 1.00 92.44 110 THR A N 1
ATOM 875 C CA . THR A 1 110 ? -7.399 4.460 10.876 1.00 92.44 110 THR A CA 1
ATOM 876 C C . THR A 1 110 ? -8.160 5.685 10.378 1.00 92.44 110 THR A C 1
ATOM 878 O O . THR A 1 110 ? -9.212 6.003 10.929 1.00 92.44 110 THR A O 1
ATOM 881 N N . VAL A 1 111 ? -7.678 6.358 9.329 1.00 92.38 111 VAL A N 1
ATOM 882 C CA . VAL A 1 111 ? -8.352 7.534 8.746 1.00 92.38 111 VAL A CA 1
ATOM 883 C C . VAL A 1 111 ? -9.762 7.173 8.289 1.00 92.38 111 VAL A C 1
ATOM 885 O O . VAL A 1 111 ? -10.728 7.870 8.591 1.00 92.38 111 VAL A O 1
ATOM 888 N N . VAL A 1 112 ? -9.894 6.039 7.610 1.00 93.56 112 VAL A N 1
ATOM 889 C CA . VAL A 1 112 ? -11.160 5.569 7.058 1.00 93.56 112 VAL A CA 1
ATOM 890 C C . VAL A 1 112 ? -12.130 5.120 8.171 1.00 93.56 112 VAL A C 1
ATOM 892 O O . VAL A 1 112 ? -13.344 5.188 7.992 1.00 93.56 112 VAL A O 1
ATOM 895 N N . SER A 1 113 ? -11.631 4.771 9.364 1.00 92.06 113 SER A N 1
ATOM 896 C CA . SER A 1 113 ? -12.463 4.422 10.529 1.00 92.06 113 SER A CA 1
ATOM 897 C C . SER A 1 113 ? -13.317 5.568 11.090 1.00 92.06 113 SER A C 1
ATOM 899 O O . SER A 1 113 ? -14.260 5.310 11.843 1.00 92.06 113 SER A O 1
ATOM 901 N N . PHE A 1 114 ? -13.003 6.817 10.729 1.00 90.62 114 PHE A N 1
ATOM 902 C CA . PHE A 1 114 ? -13.794 7.999 11.086 1.00 90.62 114 PHE A CA 1
ATOM 903 C C . PHE A 1 114 ? -14.983 8.239 10.144 1.00 90.62 114 PHE A C 1
ATOM 905 O O . PHE A 1 114 ? -15.803 9.115 10.414 1.00 90.62 114 PHE A O 1
ATOM 912 N N . PHE A 1 115 ? -15.092 7.471 9.058 1.00 91.69 115 PHE A N 1
ATOM 913 C CA . PHE A 1 115 ? -16.187 7.554 8.095 1.00 91.69 115 PHE A CA 1
ATOM 914 C C . PHE A 1 115 ? -17.197 6.419 8.289 1.00 91.69 115 PHE A C 1
ATOM 916 O O . PHE A 1 115 ? -16.916 5.389 8.908 1.00 91.69 115 PHE A O 1
ATOM 923 N N . ASP A 1 116 ? -18.387 6.587 7.712 1.00 90.88 116 ASP A N 1
ATOM 924 C CA . ASP A 1 116 ? -19.429 5.567 7.759 1.00 90.88 116 ASP A CA 1
ATOM 925 C C . ASP A 1 116 ? -19.006 4.279 7.047 1.00 90.88 116 ASP A C 1
ATOM 927 O O . ASP A 1 116 ? -18.722 4.266 5.847 1.00 90.88 116 ASP A O 1
ATOM 931 N N . LYS A 1 117 ? -19.077 3.155 7.769 1.00 89.44 117 LYS A N 1
ATOM 932 C CA . LYS A 1 117 ? -18.698 1.819 7.275 1.00 89.44 117 LYS A CA 1
ATOM 933 C C . LYS A 1 117 ? -19.322 1.456 5.923 1.00 89.44 117 LYS A C 1
ATOM 935 O O . LYS A 1 117 ? -18.672 0.820 5.100 1.00 89.44 117 LYS A O 1
ATOM 940 N N . ILE A 1 118 ? -20.576 1.858 5.688 1.00 91.25 118 ILE A N 1
ATOM 941 C CA . ILE A 1 118 ? -21.304 1.545 4.450 1.00 91.25 118 ILE A CA 1
ATOM 942 C C . ILE A 1 118 ? -20.671 2.289 3.270 1.00 91.25 118 ILE A C 1
ATOM 944 O O . ILE A 1 118 ? -20.412 1.674 2.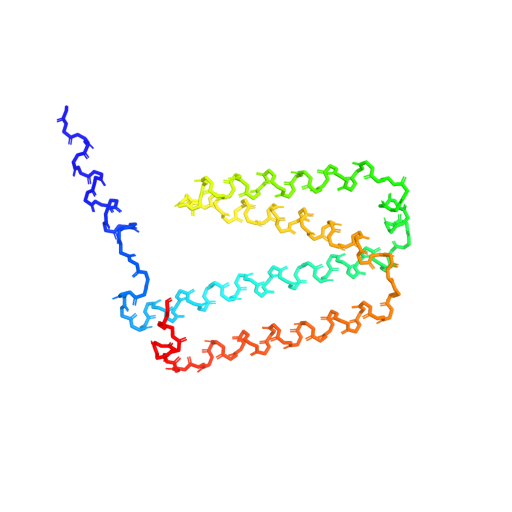237 1.00 91.25 118 ILE A O 1
ATOM 948 N N . LEU A 1 119 ? -20.371 3.580 3.442 1.00 92.31 119 LEU A N 1
ATOM 949 C CA . LEU A 1 119 ? -19.720 4.397 2.416 1.00 92.31 119 LEU A CA 1
ATOM 950 C C . LEU A 1 119 ? -18.321 3.868 2.101 1.00 92.31 119 LEU A C 1
ATOM 952 O O . LEU A 1 119 ? -17.933 3.769 0.939 1.00 92.31 119 LEU A O 1
ATOM 956 N N . VAL A 1 120 ? -17.587 3.461 3.134 1.00 91.12 120 VAL A N 1
ATOM 957 C CA . VAL A 1 120 ? -16.242 2.910 2.975 1.00 91.12 120 VAL A CA 1
ATOM 958 C C . VAL A 1 120 ? -16.256 1.603 2.190 1.00 91.12 120 VAL A C 1
ATOM 960 O O . VAL A 1 120 ? -15.484 1.449 1.247 1.00 91.12 120 VAL A O 1
ATOM 963 N N . ILE A 1 121 ? -17.129 0.661 2.552 1.00 89.38 121 ILE A N 1
ATOM 964 C CA . ILE A 1 121 ? -17.215 -0.633 1.862 1.00 89.38 121 ILE A CA 1
ATOM 965 C C . ILE A 1 121 ? -17.593 -0.423 0.390 1.00 89.38 121 ILE A C 1
ATOM 967 O O . ILE A 1 121 ? -17.013 -1.062 -0.487 1.00 89.38 121 ILE A O 1
ATOM 971 N N . GLN A 1 122 ? -18.502 0.512 0.093 1.00 92.75 122 GLN A N 1
ATOM 972 C CA . GLN A 1 122 ? -18.824 0.882 -1.288 1.00 92.75 122 GLN A CA 1
ATOM 973 C C . GLN A 1 122 ? -17.602 1.436 -2.035 1.00 92.75 122 GLN A C 1
ATOM 975 O O . GLN A 1 122 ? -17.310 0.982 -3.143 1.00 92.75 122 GLN A O 1
ATOM 980 N N . ALA A 1 123 ? -16.855 2.362 -1.428 1.00 91.38 123 ALA A N 1
ATOM 981 C CA . ALA A 1 123 ? -15.643 2.925 -2.023 1.00 91.38 123 ALA A CA 1
ATOM 982 C C . ALA A 1 123 ? -14.571 1.853 -2.286 1.00 91.38 123 ALA A C 1
ATOM 984 O O . ALA A 1 123 ? -13.950 1.845 -3.352 1.00 91.38 123 ALA A O 1
ATOM 985 N N . VAL A 1 124 ? -14.395 0.911 -1.355 1.00 89.19 124 VAL A N 1
ATOM 986 C CA . VAL A 1 124 ? -13.490 -0.237 -1.500 1.00 89.19 124 VAL A CA 1
ATOM 987 C C . VAL A 1 124 ? -13.895 -1.114 -2.685 1.00 89.19 124 VAL A C 1
ATOM 989 O O . VAL A 1 124 ? -13.040 -1.443 -3.505 1.00 89.19 124 VAL A O 1
ATOM 992 N N . ILE A 1 125 ? -15.180 -1.455 -2.818 1.00 91.06 125 ILE A N 1
ATOM 993 C CA . ILE A 1 125 ? -15.676 -2.298 -3.919 1.00 91.06 125 ILE A CA 1
ATOM 994 C C . ILE A 1 125 ? -15.445 -1.618 -5.272 1.00 91.06 125 ILE A C 1
ATOM 996 O O . ILE A 1 125 ? -14.941 -2.255 -6.198 1.00 91.06 125 ILE A O 1
ATOM 1000 N N . ILE A 1 126 ? -15.769 -0.327 -5.390 1.00 92.38 126 ILE A N 1
ATOM 1001 C CA . ILE A 1 126 ? -15.581 0.434 -6.634 1.00 92.38 126 ILE A CA 1
ATOM 1002 C C . ILE A 1 126 ? -14.093 0.513 -6.991 1.00 92.38 126 ILE A C 1
ATOM 1004 O O . ILE A 1 126 ? -13.711 0.239 -8.129 1.00 92.38 126 ILE A O 1
ATOM 1008 N N . THR A 1 127 ? -13.240 0.825 -6.015 1.00 90.50 127 THR A N 1
ATOM 1009 C CA . THR A 1 127 ? -11.788 0.914 -6.219 1.00 90.50 127 THR A CA 1
ATOM 1010 C C . THR A 1 127 ? -11.206 -0.436 -6.626 1.00 90.50 127 THR A C 1
ATOM 1012 O O . THR A 1 127 ? -10.447 -0.505 -7.589 1.00 90.50 127 THR A O 1
ATOM 1015 N N . ALA A 1 128 ? -11.604 -1.524 -5.962 1.00 88.06 128 ALA A N 1
ATOM 1016 C CA . ALA A 1 128 ? -11.172 -2.873 -6.312 1.00 88.06 128 ALA A CA 1
ATOM 1017 C C . ALA A 1 128 ? -11.605 -3.252 -7.735 1.00 88.06 128 ALA A C 1
ATOM 1019 O O . ALA A 1 128 ? -10.795 -3.770 -8.501 1.00 88.06 128 ALA A O 1
ATOM 1020 N N . ALA A 1 129 ? -12.844 -2.938 -8.124 1.00 90.81 129 ALA A N 1
ATOM 1021 C CA . ALA A 1 129 ? -13.332 -3.183 -9.477 1.00 90.81 129 ALA A CA 1
ATOM 1022 C C . ALA A 1 129 ? -12.515 -2.418 -10.532 1.00 90.81 129 ALA A C 1
ATOM 1024 O O . ALA A 1 129 ? -12.124 -3.004 -11.542 1.00 90.81 129 ALA A O 1
ATOM 1025 N N . ILE A 1 130 ? -12.201 -1.142 -10.282 1.00 91.38 130 ILE A N 1
ATOM 1026 C CA . ILE A 1 130 ? -11.368 -0.323 -11.176 1.00 91.38 130 ILE A CA 1
ATOM 1027 C C . ILE A 1 130 ? -9.947 -0.886 -11.258 1.00 91.38 130 ILE A C 1
ATOM 1029 O O . ILE A 1 130 ? -9.428 -1.072 -12.355 1.00 91.38 130 ILE A O 1
ATOM 1033 N N . VAL A 1 131 ? -9.325 -1.202 -10.121 1.00 88.19 131 VAL A N 1
ATOM 1034 C CA . VAL A 1 131 ? -7.959 -1.740 -10.062 1.00 88.19 131 VAL A CA 1
ATOM 1035 C C . VAL A 1 131 ? -7.873 -3.083 -10.784 1.00 88.19 131 VAL A C 1
ATOM 1037 O O . VAL A 1 131 ? -6.982 -3.271 -11.611 1.00 88.19 131 VAL A O 1
ATOM 1040 N N . ILE A 1 132 ? -8.814 -4.000 -10.544 1.00 86.75 132 ILE A N 1
ATOM 1041 C CA . ILE A 1 132 ? -8.869 -5.300 -11.227 1.00 86.75 132 ILE A CA 1
ATOM 1042 C C . ILE A 1 132 ? -9.125 -5.107 -12.724 1.00 86.75 132 ILE A C 1
ATOM 1044 O O . ILE A 1 132 ? -8.431 -5.713 -13.538 1.00 86.75 132 ILE A O 1
ATOM 1048 N N . GLY A 1 133 ? -10.069 -4.241 -13.101 1.00 88.88 133 GLY A N 1
ATOM 1049 C CA . GLY A 1 133 ? -10.379 -3.943 -14.499 1.00 88.88 133 GLY A CA 1
ATOM 1050 C C . GLY A 1 133 ? -9.176 -3.378 -15.255 1.00 88.88 133 GLY A C 1
ATOM 1051 O O . GLY A 1 133 ? -8.831 -3.880 -16.324 1.00 88.88 133 GLY A O 1
ATOM 1052 N N . LEU A 1 134 ? -8.483 -2.396 -14.673 1.00 85.81 134 LEU A N 1
ATOM 1053 C CA . LEU A 1 134 ? -7.252 -1.829 -15.228 1.00 85.81 134 LEU A CA 1
ATOM 1054 C C . LEU A 1 134 ? -6.131 -2.864 -15.280 1.00 85.81 134 LEU A C 1
ATOM 1056 O O . LEU A 1 134 ? -5.430 -2.945 -16.284 1.00 85.81 134 LEU A O 1
ATOM 1060 N N . THR A 1 135 ? -5.995 -3.702 -14.251 1.00 84.25 135 THR A N 1
ATOM 1061 C CA . THR A 1 135 ? -5.015 -4.794 -14.248 1.00 84.25 135 THR A CA 1
ATOM 1062 C C . THR A 1 135 ? -5.298 -5.727 -15.420 1.00 84.25 135 THR A C 1
ATOM 1064 O O . THR A 1 135 ? -4.470 -5.840 -16.314 1.00 84.25 135 THR A O 1
ATOM 1067 N N . ILE A 1 136 ? -6.501 -6.287 -15.536 1.00 85.19 136 ILE A N 1
ATOM 1068 C CA . ILE A 1 136 ? -6.871 -7.158 -16.662 1.00 85.19 136 ILE A CA 1
ATOM 1069 C C . ILE A 1 136 ? -6.647 -6.457 -18.012 1.00 85.19 136 ILE A C 1
ATOM 1071 O O . ILE A 1 136 ? -6.100 -7.063 -18.936 1.00 85.19 136 ILE A O 1
ATOM 1075 N N . TYR A 1 137 ? -7.008 -5.178 -18.121 1.00 82.19 137 TYR A N 1
ATOM 1076 C CA . TYR A 1 137 ? -6.787 -4.384 -19.325 1.00 82.19 137 TYR A CA 1
ATOM 1077 C C . TYR A 1 137 ? -5.298 -4.261 -19.679 1.00 82.19 137 TYR A C 1
ATOM 1079 O O . TYR A 1 137 ? -4.933 -4.509 -20.825 1.00 82.19 137 TYR A O 1
ATOM 1087 N N . THR A 1 138 ? -4.416 -3.966 -18.719 1.00 77.69 138 THR A N 1
ATOM 1088 C CA . THR A 1 138 ? -2.957 -3.909 -18.955 1.00 77.69 138 THR A CA 1
ATOM 1089 C C . THR A 1 138 ? -2.354 -5.262 -19.348 1.00 77.69 138 THR A C 1
ATOM 1091 O O . THR A 1 138 ? -1.382 -5.317 -20.102 1.00 77.69 138 THR A O 1
ATOM 1094 N N . PHE A 1 139 ? -2.945 -6.375 -18.904 1.00 73.25 139 PHE A N 1
ATOM 1095 C CA . PHE A 1 139 ? -2.525 -7.716 -19.317 1.00 73.25 139 PHE A CA 1
ATOM 1096 C C . PHE A 1 139 ? -2.988 -8.076 -20.735 1.00 73.25 139 PHE A C 1
ATOM 1098 O O . PHE A 1 139 ? -2.226 -8.692 -21.484 1.00 73.25 139 PHE A O 1
ATOM 1105 N N . GLN A 1 140 ? -4.210 -7.691 -21.116 1.00 78.19 140 GLN A N 1
ATOM 1106 C CA . GLN A 1 140 ? -4.778 -7.999 -22.435 1.00 78.19 140 GLN A CA 1
ATOM 1107 C C . GLN A 1 140 ? -4.347 -7.018 -23.528 1.00 78.19 140 GLN A C 1
ATOM 1109 O O . GLN A 1 140 ? -4.255 -7.400 -24.698 1.00 78.19 140 GLN A O 1
ATOM 1114 N N . THR A 1 141 ? -4.077 -5.760 -23.177 1.00 68.38 141 THR A N 1
ATOM 1115 C CA . THR A 1 141 ? -3.773 -4.743 -24.177 1.00 68.38 141 THR A CA 1
ATOM 1116 C C . THR A 1 141 ? -2.402 -5.000 -24.804 1.00 68.38 141 THR A C 1
ATOM 1118 O O . THR A 1 141 ? -1.375 -5.106 -24.135 1.00 68.38 141 THR A O 1
ATOM 1121 N N . LYS A 1 142 ? -2.399 -5.137 -26.133 1.00 59.94 142 LYS A N 1
ATOM 1122 C CA . LYS A 1 142 ? -1.195 -5.111 -26.981 1.00 59.94 142 LYS A CA 1
ATOM 1123 C C . LYS A 1 142 ? -0.912 -3.697 -27.506 1.00 59.94 142 LYS A C 1
ATOM 1125 O O . LYS A 1 142 ? -0.022 -3.525 -28.331 1.00 59.94 142 LYS A O 1
ATOM 1130 N N . ARG A 1 143 ? -1.715 -2.708 -27.095 1.00 56.72 143 ARG A N 1
ATOM 1131 C CA . ARG A 1 143 ? -1.575 -1.308 -27.500 1.00 56.72 143 ARG A CA 1
ATOM 1132 C C . ARG A 1 143 ? -0.379 -0.721 -26.761 1.00 56.72 143 ARG A C 1
ATOM 1134 O O . ARG A 1 143 ? -0.391 -0.629 -25.538 1.00 56.72 143 ARG A O 1
ATOM 1141 N N . ASP A 1 144 ? 0.653 -0.373 -27.515 1.00 54.19 144 ASP A N 1
ATOM 1142 C CA . ASP A 1 144 ? 1.782 0.391 -27.008 1.00 54.19 144 ASP A CA 1
ATOM 1143 C C . ASP A 1 144 ? 1.316 1.842 -26.815 1.00 54.19 144 ASP A C 1
ATOM 1145 O O . ASP A 1 144 ? 0.951 2.509 -27.781 1.00 54.19 144 ASP A O 1
ATOM 1149 N N . PHE A 1 145 ? 1.276 2.334 -25.575 1.00 53.75 145 PHE A N 1
ATOM 1150 C CA . PHE A 1 145 ? 0.915 3.727 -25.265 1.00 53.75 145 PHE A CA 1
ATOM 1151 C C . PHE A 1 145 ? 2.055 4.710 -25.575 1.00 53.75 145 PHE A C 1
ATOM 1153 O O . PHE A 1 145 ? 2.098 5.807 -25.023 1.00 53.75 145 PHE A O 1
ATOM 1160 N N . SER A 1 146 ? 2.983 4.328 -26.457 1.00 53.69 146 SER A N 1
ATOM 1161 C CA . SER A 1 146 ? 4.127 5.151 -26.849 1.00 53.69 146 SER A CA 1
ATOM 1162 C C . SER A 1 146 ? 3.725 6.514 -27.425 1.00 53.69 146 SER A C 1
ATOM 1164 O O . SER A 1 146 ? 4.494 7.456 -27.286 1.00 53.69 146 SER A O 1
ATOM 1166 N N . ASP A 1 147 ? 2.511 6.640 -27.974 1.00 53.50 147 ASP A N 1
ATOM 1167 C CA . ASP A 1 147 ? 1.966 7.902 -28.502 1.00 53.50 147 ASP A CA 1
ATOM 1168 C C . ASP A 1 147 ? 1.242 8.773 -27.455 1.00 53.50 147 ASP A C 1
ATOM 1170 O O . ASP A 1 147 ? 0.864 9.902 -27.753 1.00 53.50 147 ASP A O 1
ATOM 1174 N N . MET A 1 148 ? 1.031 8.287 -26.224 1.00 58.22 148 MET A N 1
ATOM 1175 C CA . MET A 1 148 ? 0.322 9.032 -25.163 1.00 58.22 148 MET A CA 1
ATOM 1176 C C . MET A 1 148 ? 1.256 9.588 -24.075 1.00 58.22 148 MET A C 1
ATOM 1178 O O . MET A 1 148 ? 0.779 10.099 -23.064 1.00 58.22 148 MET A O 1
ATOM 1182 N N . GLY A 1 149 ? 2.575 9.500 -24.272 1.00 56.59 149 GLY A N 1
ATOM 1183 C CA . GLY A 1 149 ? 3.589 9.945 -23.315 1.00 56.59 149 GLY A CA 1
ATOM 1184 C C . GLY A 1 149 ? 4.695 10.757 -23.978 1.00 56.59 149 GLY A C 1
ATOM 1185 O O . GLY A 1 149 ? 5.807 10.263 -24.133 1.00 56.59 149 GLY A O 1
ATOM 1186 N N . ALA A 1 150 ? 4.380 11.998 -24.347 1.00 37.62 150 ALA A N 1
ATOM 1187 C CA . ALA A 1 150 ? 5.364 13.039 -24.623 1.00 37.62 150 ALA A CA 1
ATOM 1188 C C . ALA A 1 150 ? 4.898 14.360 -23.991 1.00 37.62 150 ALA A C 1
ATOM 1190 O O . ALA A 1 150 ? 4.127 15.111 -24.587 1.00 37.62 150 ALA A O 1
ATOM 1191 N N . ILE A 1 151 ? 5.363 14.595 -22.764 1.00 38.81 151 ILE A N 1
ATOM 1192 C CA . ILE A 1 151 ? 5.804 15.894 -22.235 1.00 38.81 151 ILE A CA 1
ATOM 1193 C C . ILE A 1 151 ? 6.931 15.625 -21.245 1.00 38.81 151 ILE A C 1
ATOM 1195 O O . ILE A 1 151 ? 6.783 14.668 -20.451 1.00 38.81 151 ILE A O 1
#

Mean predicted aligned error: 8.03 Å

Organism: NCBI:txid392032

Foldseek 3Di:
DPPPVVCVVVCCVLPVDDLLPDDLVSVLVVVLVVLVVVLVLLLVLLVLLLVCLVDVVSLVVLVVCVVVLVVLVVQLVVLVVVLVVCVVPPPVNVVSVVSNSVSVSSNVSNVCNVDDSVVSVVVSVVVNVVSVVVSVCSVPDPDDCSVVDDD

Secondary structure (DSSP, 8-state):
--SHHHHHHHHHHHHSS-GGGS-HHHHHHHHHH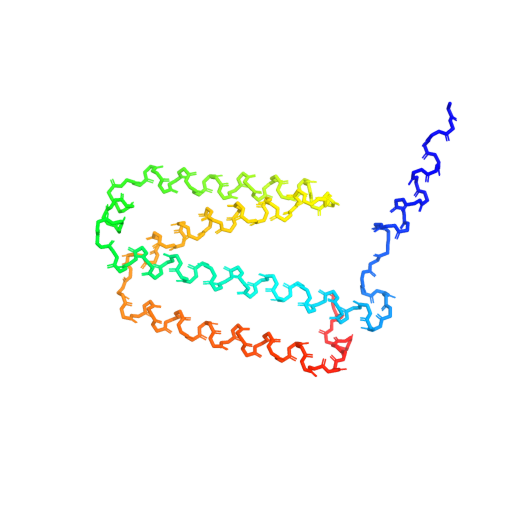HHHHHHHHHHHHHHHHHHHHH-HHHHHHHHH-HHHHHHHHHHHHHHHHHHHHTTTSTTHHHHHHHHHHHHHHHHHHHHHTTS-HHHHHHHHHHHHHHHHHHHHHHHH----GGGS---

InterPro domains:
  IPR006214 Bax inhibitor 1-related [PF01027] (27-150)
  IPR006214 Bax inhibitor 1-related [PTHR23291] (17-149)

Nearest PDB structures (foldseek):
  6ixg-assembly2_B  TM=1.859E-01  e=5.206E+00  Homo sapiens

pLDDT: mean 85.06, std 13.64, range [37.62, 97.31]

Radius of gyration: 19.98 Å; Cα contacts (8 Å, |Δi|>4): 96; chains: 1; bounding box: 65×24×50 Å